Protein AF-A0A7T6VQU7-F1 (afdb_monomer_lite)

Sequence (154 aa):
MYIENPVWDGEIFWILRVDFSNRLIEIWKYFPKENKLEKETVLFLSEIRDCYNLKIQLSPITLYRQDGGILDIIWPEKKIIEIEDSESFYYRANEDLYFTKWIEEPYFYNSSEEVILKYHYYEEVVIRELKTGNIKEKFKGTIERMPNGTFWLV

Secondary structure (DSSP, 8-state):
-EEPPPEE-SS-EEEEEEETTTTEEEEEEEETTTTEEEEEEEEEGGGSS--TTEEEETTTTEEEEEETTEEEEEESS-EEEE--TTEEEEEEETTEEEEEEEEEEEEEEE-SS-EEEEEEEEEEEEEEETTT--EEEEEES-EEE-TTS-EEE-

Structure (mmCIF, N/CA/C/O backbone):
data_AF-A0A7T6VQU7-F1
#
_entry.id   AF-A0A7T6VQU7-F1
#
loop_
_atom_site.group_PDB
_atom_site.id
_atom_site.type_symbol
_atom_site.label_atom_id
_atom_site.label_alt_id
_atom_site.label_comp_id
_atom_site.label_asym_id
_atom_site.label_entity_id
_atom_site.label_seq_id
_atom_site.pdbx_PDB_ins_code
_atom_site.Cartn_x
_atom_site.Cartn_y
_atom_site.Cartn_z
_atom_site.occupancy
_atom_site.B_iso_or_equiv
_atom_site.auth_seq_id
_atom_site.auth_comp_id
_atom_site.auth_asym_id
_atom_site.auth_atom_id
_atom_site.pdbx_PDB_model_num
ATOM 1 N N . MET A 1 1 ? -8.297 -15.813 13.265 1.00 86.19 1 MET A N 1
ATOM 2 C CA . MET A 1 1 ? -7.990 -14.374 13.403 1.00 86.19 1 MET A CA 1
ATOM 3 C C . MET A 1 1 ? -6.606 -14.141 12.832 1.00 86.19 1 MET A C 1
ATOM 5 O O . MET A 1 1 ? -5.723 -14.934 13.129 1.00 86.19 1 MET A O 1
ATOM 9 N N . TYR A 1 2 ? -6.449 -13.114 12.006 1.00 92.44 2 TYR A N 1
ATOM 10 C CA . TYR A 1 2 ? -5.175 -12.680 11.433 1.00 92.44 2 TYR A CA 1
ATOM 11 C C . TYR A 1 2 ? -4.930 -11.220 11.820 1.00 92.44 2 TYR A C 1
ATOM 13 O O . TYR A 1 2 ? -5.883 -10.445 11.909 1.00 92.44 2 TYR A O 1
ATOM 21 N N . ILE A 1 3 ? -3.679 -10.872 12.099 1.00 93.88 3 ILE A N 1
ATOM 22 C CA . ILE A 1 3 ? -3.241 -9.513 12.420 1.00 93.88 3 ILE A CA 1
ATOM 23 C C . ILE A 1 3 ? -1.969 -9.278 11.608 1.00 93.88 3 ILE A C 1
ATOM 25 O O . ILE A 1 3 ? -1.057 -10.104 11.662 1.00 93.88 3 ILE A O 1
ATOM 29 N N . GLU A 1 4 ? -1.943 -8.204 10.828 1.00 93.31 4 GLU A N 1
ATOM 30 C CA . GLU A 1 4 ? -0.761 -7.793 10.059 1.00 93.31 4 GLU A CA 1
ATOM 31 C C . GLU A 1 4 ? 0.209 -7.004 10.961 1.00 93.31 4 GLU A C 1
ATOM 33 O O . GLU A 1 4 ? -0.164 -6.589 12.063 1.00 93.31 4 GLU A O 1
ATOM 38 N N . ASN A 1 5 ? 1.459 -6.816 10.533 1.00 93.50 5 ASN A N 1
ATOM 39 C CA . ASN A 1 5 ? 2.415 -5.992 11.262 1.00 93.50 5 ASN A CA 1
ATOM 40 C C . ASN A 1 5 ? 1.858 -4.572 11.476 1.00 93.50 5 ASN A C 1
ATOM 42 O O . ASN A 1 5 ? 1.520 -3.881 10.520 1.00 93.50 5 ASN A O 1
ATOM 46 N N . PRO A 1 6 ? 1.780 -4.086 12.724 1.00 94.81 6 PRO A N 1
ATOM 47 C CA . PRO A 1 6 ? 1.312 -2.732 12.971 1.00 94.81 6 PRO A CA 1
ATOM 48 C C . PRO A 1 6 ? 2.202 -1.692 12.292 1.00 94.81 6 PRO A C 1
ATOM 50 O O . PRO A 1 6 ? 3.429 -1.816 12.296 1.00 94.81 6 PRO A O 1
ATOM 53 N N . VAL A 1 7 ? 1.590 -0.623 11.791 1.00 94.25 7 VAL A N 1
ATOM 54 C CA . VAL A 1 7 ? 2.316 0.473 11.146 1.00 94.25 7 VAL A CA 1
ATOM 55 C C . VAL A 1 7 ? 2.313 1.701 12.053 1.00 94.25 7 VAL A C 1
ATOM 57 O O . VAL A 1 7 ? 1.268 2.120 12.545 1.00 94.25 7 VAL A O 1
ATOM 60 N N . TRP A 1 8 ? 3.495 2.263 12.301 1.00 93.38 8 TRP A N 1
ATOM 61 C CA . TRP A 1 8 ? 3.700 3.420 13.176 1.00 93.38 8 TRP A CA 1
ATOM 62 C C . TRP A 1 8 ? 3.780 4.716 12.371 1.00 93.38 8 TRP A C 1
ATOM 64 O O . TRP A 1 8 ? 4.648 4.843 11.503 1.00 93.38 8 TRP A O 1
ATOM 74 N N . ASP A 1 9 ? 2.915 5.684 12.673 1.00 90.56 9 ASP A N 1
ATOM 75 C CA . ASP A 1 9 ? 2.884 6.976 11.970 1.00 90.56 9 ASP A CA 1
ATOM 76 C C . ASP A 1 9 ? 3.699 8.093 12.641 1.00 90.56 9 ASP A C 1
ATOM 78 O O . ASP A 1 9 ? 3.846 9.170 12.069 1.00 90.56 9 ASP A O 1
ATOM 82 N N . GLY A 1 10 ? 4.281 7.826 13.813 1.00 91.19 10 GLY A N 1
ATOM 83 C CA . GLY A 1 10 ? 4.967 8.829 14.632 1.00 91.19 10 GLY A CA 1
ATOM 84 C C . GLY A 1 10 ? 4.260 9.120 15.954 1.00 91.19 10 GLY A C 1
ATOM 85 O O . GLY A 1 10 ? 4.909 9.585 16.893 1.00 91.19 10 GLY A O 1
ATOM 86 N N . GLU A 1 11 ? 2.969 8.799 16.060 1.00 93.19 11 GLU A N 1
ATOM 87 C CA . GLU A 1 11 ? 2.148 9.082 17.241 1.00 93.19 11 GLU A CA 1
ATOM 88 C C . GLU A 1 11 ? 1.306 7.887 17.697 1.00 93.19 11 GLU A C 1
ATOM 90 O O . GLU A 1 11 ? 1.185 7.650 18.907 1.00 93.19 11 GLU A O 1
ATOM 95 N N . ILE A 1 12 ? 0.756 7.125 16.751 1.00 96.12 12 ILE A N 1
ATOM 96 C CA . ILE A 1 12 ? -0.112 5.975 17.001 1.00 96.12 12 ILE A CA 1
ATOM 97 C C . ILE A 1 12 ? 0.280 4.766 16.146 1.00 96.12 12 ILE A C 1
ATOM 99 O O . ILE A 1 12 ? 0.921 4.873 15.097 1.00 96.12 12 ILE A O 1
ATOM 103 N N . PHE A 1 13 ? -0.117 3.581 16.609 1.00 97.12 13 PHE A N 1
ATOM 104 C CA . PHE A 1 13 ? -0.028 2.358 15.817 1.00 97.12 13 PHE A CA 1
ATOM 105 C C . PHE A 1 13 ? -1.348 2.097 15.106 1.00 97.12 13 PHE A C 1
ATOM 107 O O . PHE A 1 13 ? -2.402 2.019 15.741 1.00 97.12 13 PHE A O 1
ATOM 114 N N . TRP A 1 14 ? -1.263 1.881 13.802 1.00 97.69 14 TRP A N 1
ATOM 115 C CA . TRP A 1 14 ? -2.346 1.385 12.972 1.00 97.69 14 TRP A CA 1
ATOM 116 C C . TRP A 1 14 ? -2.262 -0.133 12.901 1.00 97.69 14 TRP A C 1
ATOM 118 O O . TRP A 1 14 ? -1.200 -0.689 12.628 1.00 97.69 14 TRP A O 1
ATOM 128 N N . ILE A 1 15 ? -3.373 -0.810 13.172 1.00 97.81 15 ILE A N 1
ATOM 129 C CA . ILE A 1 15 ? -3.427 -2.269 13.265 1.00 97.81 15 ILE A CA 1
ATOM 130 C C . ILE A 1 15 ? -4.512 -2.778 12.326 1.00 97.81 15 ILE A C 1
ATOM 132 O O . ILE A 1 15 ? -5.692 -2.472 12.507 1.00 97.81 15 ILE A O 1
ATOM 136 N N . LEU A 1 16 ? -4.110 -3.597 11.357 1.00 98.00 16 LEU A N 1
ATOM 137 C CA . LEU A 1 16 ? -5.020 -4.351 10.506 1.00 98.00 16 LEU A CA 1
ATOM 138 C C . LEU A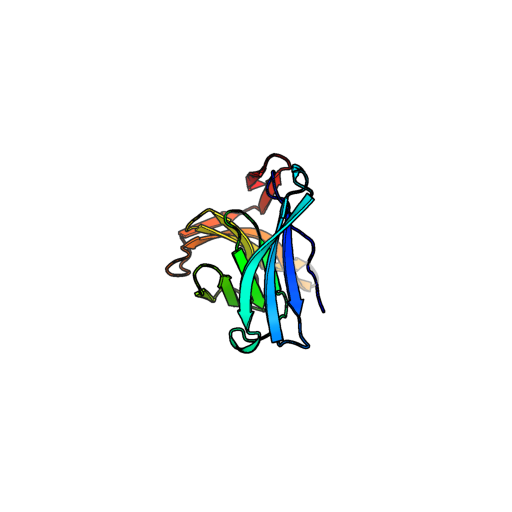 1 16 ? -5.333 -5.700 11.154 1.00 98.00 16 LEU A C 1
ATOM 140 O O . LEU A 1 16 ? -4.438 -6.516 11.384 1.00 98.00 16 LEU A O 1
ATOM 144 N N . ARG A 1 17 ? -6.616 -5.951 11.414 1.00 97.44 17 ARG A N 1
ATOM 145 C CA . ARG A 1 17 ? -7.124 -7.206 11.975 1.00 97.44 17 ARG A CA 1
ATOM 146 C C . ARG A 1 17 ? -8.174 -7.807 11.048 1.00 97.44 17 ARG A C 1
ATOM 148 O O . ARG A 1 17 ? -9.107 -7.129 10.640 1.00 97.44 17 ARG A O 1
ATOM 155 N N . VAL A 1 18 ? -8.068 -9.105 10.772 1.00 97.75 18 VAL A N 1
ATOM 156 C CA . VAL A 1 18 ? -9.077 -9.875 10.033 1.00 97.75 18 VAL A CA 1
ATOM 157 C C . VAL A 1 18 ? -9.665 -10.959 10.934 1.00 97.75 18 VAL A C 1
ATOM 159 O O . VAL A 1 18 ? -8.978 -11.875 11.409 1.00 97.75 18 VAL A O 1
ATOM 162 N N . ASP A 1 19 ? -10.967 -10.864 11.170 1.00 96.94 19 ASP A N 1
ATOM 163 C CA . ASP A 1 19 ? -11.759 -11.839 11.906 1.00 96.94 19 ASP A CA 1
ATOM 164 C C . ASP A 1 19 ? -12.552 -12.710 10.926 1.00 96.94 19 ASP A C 1
ATOM 166 O O . ASP A 1 19 ? -13.661 -12.377 10.517 1.00 96.94 19 ASP A O 1
ATOM 170 N N . PHE A 1 20 ? -11.977 -13.852 10.546 1.00 95.75 20 PHE A N 1
ATOM 171 C CA . PHE A 1 20 ? -12.624 -14.798 9.632 1.00 95.75 20 PHE A CA 1
ATOM 172 C C . PHE A 1 20 ? -13.899 -15.431 10.200 1.00 95.75 20 PHE A C 1
ATOM 174 O O . PHE A 1 20 ? -14.799 -15.747 9.426 1.00 95.75 20 PHE A O 1
ATOM 181 N N . SER A 1 21 ? -14.000 -15.592 11.524 1.00 96.31 21 SER A N 1
ATOM 182 C CA . SER A 1 21 ? -15.178 -16.191 12.160 1.00 96.31 21 SER A CA 1
ATOM 183 C C . SER A 1 21 ? -16.383 -15.265 12.043 1.00 96.31 21 SER A C 1
ATOM 185 O O . SER A 1 21 ? -17.472 -15.707 11.688 1.00 96.31 21 SER A O 1
ATOM 187 N N . ASN A 1 22 ? -16.167 -13.969 12.283 1.00 96.94 22 ASN A N 1
ATOM 188 C CA . ASN A 1 22 ? -17.201 -12.940 12.150 1.00 96.94 22 ASN A CA 1
ATOM 189 C C . ASN A 1 22 ? -17.271 -12.323 10.744 1.00 96.94 22 ASN A C 1
ATOM 191 O O . ASN A 1 22 ? -18.155 -11.518 10.466 1.00 96.94 22 ASN A O 1
ATOM 195 N N . ARG A 1 23 ? -16.363 -12.721 9.847 1.00 97.06 23 ARG A N 1
ATOM 196 C CA . ARG A 1 23 ? -16.218 -12.223 8.472 1.00 97.06 23 ARG A CA 1
ATOM 197 C C . ARG A 1 23 ? -15.981 -10.713 8.379 1.00 97.06 23 ARG A C 1
ATOM 199 O O . ARG A 1 23 ? -16.527 -10.060 7.489 1.00 97.06 23 ARG A O 1
ATOM 206 N N . LEU A 1 24 ? -15.140 -10.181 9.264 1.00 97.94 24 LEU A N 1
ATOM 207 C CA . LEU A 1 24 ? -14.832 -8.753 9.362 1.00 97.94 24 LEU A CA 1
ATOM 208 C C . LEU A 1 24 ? -13.358 -8.459 9.080 1.00 97.94 24 LEU A C 1
ATOM 210 O O . LEU A 1 24 ? -12.472 -9.228 9.453 1.00 97.94 24 LEU A O 1
ATOM 214 N N . ILE A 1 25 ? -13.111 -7.301 8.481 1.00 98.25 25 ILE A N 1
ATOM 215 C CA . ILE A 1 25 ? -11.814 -6.631 8.411 1.00 98.25 25 ILE A CA 1
ATOM 216 C C . ILE A 1 25 ? -11.940 -5.381 9.267 1.00 98.25 25 ILE A C 1
ATOM 218 O O . ILE A 1 25 ? -12.906 -4.634 9.140 1.00 98.25 25 ILE A O 1
ATOM 222 N N . GLU A 1 26 ? -10.985 -5.151 10.149 1.00 98.00 26 GLU A N 1
ATOM 223 C CA . GLU A 1 26 ? -11.005 -4.038 11.082 1.00 98.00 26 GLU A CA 1
ATOM 224 C C . GLU A 1 26 ? -9.672 -3.300 11.034 1.00 98.00 26 GLU A C 1
ATOM 226 O O . GLU A 1 26 ? -8.606 -3.921 11.036 1.00 98.00 26 GLU A O 1
ATOM 231 N N . ILE A 1 27 ? -9.743 -1.974 11.053 1.00 98.12 27 ILE A N 1
ATOM 232 C CA . ILE A 1 27 ? -8.579 -1.118 11.275 1.00 98.12 27 ILE A CA 1
ATOM 233 C C . ILE A 1 27 ? -8.727 -0.514 12.663 1.00 98.12 27 ILE A C 1
ATOM 235 O O . ILE A 1 27 ? -9.774 0.042 13.004 1.00 98.12 27 ILE A O 1
ATOM 239 N N . TRP A 1 28 ? -7.681 -0.638 13.468 1.00 98.06 28 TRP A N 1
ATOM 240 C CA . TRP A 1 28 ? -7.625 -0.117 14.825 1.00 98.06 28 TRP A CA 1
ATOM 241 C C . TRP A 1 28 ? -6.485 0.886 14.974 1.00 98.06 28 TRP A C 1
ATOM 243 O O . TRP A 1 28 ? -5.451 0.765 14.320 1.00 98.06 28 TRP A O 1
ATOM 253 N N . LYS A 1 29 ? -6.676 1.842 15.879 1.00 98.12 29 LYS A N 1
ATOM 254 C CA . LYS A 1 29 ? -5.683 2.812 16.331 1.00 98.12 29 LYS A CA 1
ATOM 255 C C . LYS A 1 29 ? -5.324 2.496 17.772 1.00 98.12 29 LYS A C 1
ATOM 257 O O . LYS A 1 29 ? -6.198 2.473 18.638 1.00 98.12 29 LYS A O 1
ATOM 262 N N . TYR A 1 30 ? -4.049 2.262 18.042 1.00 98.12 30 TYR A N 1
ATOM 263 C CA . TYR A 1 30 ? -3.531 2.165 19.399 1.00 98.12 30 TYR A CA 1
ATOM 264 C C . TYR A 1 30 ? -2.713 3.413 19.724 1.00 98.12 30 TYR A C 1
ATOM 266 O O . TYR A 1 30 ? -1.738 3.709 19.037 1.00 98.12 30 TYR A O 1
ATOM 274 N N . PHE A 1 31 ? -3.117 4.120 20.779 1.00 98.06 31 PHE A N 1
ATOM 275 C CA . PHE A 1 31 ? -2.503 5.340 21.296 1.00 98.06 31 PHE A CA 1
ATOM 276 C C . PHE A 1 31 ? -1.609 4.976 22.492 1.00 98.06 31 PHE A C 1
ATOM 278 O O . PHE A 1 31 ? -2.122 4.815 23.605 1.00 98.06 31 PHE A O 1
ATOM 285 N N . PRO A 1 32 ? -0.276 4.854 22.323 1.00 97.25 32 PRO A N 1
ATOM 286 C CA . PRO A 1 32 ? 0.591 4.332 23.381 1.00 97.25 32 PRO A CA 1
ATOM 287 C C . PRO A 1 32 ? 0.643 5.229 24.617 1.00 97.25 32 PRO A C 1
ATOM 289 O O . PRO A 1 32 ? 0.728 4.731 25.735 1.00 97.25 32 PRO A O 1
ATOM 292 N N . LYS A 1 33 ? 0.562 6.553 24.425 1.00 96.69 33 LYS A N 1
ATOM 293 C CA . LYS A 1 33 ? 0.593 7.542 25.517 1.00 96.69 33 LYS A CA 1
ATOM 294 C C . LYS A 1 33 ? -0.626 7.442 26.435 1.00 96.69 33 LYS A C 1
ATOM 296 O O . LYS A 1 33 ? -0.508 7.667 27.633 1.00 96.69 33 LYS A O 1
ATOM 301 N N . GLU A 1 34 ? -1.781 7.107 25.867 1.00 97.06 34 GLU A N 1
ATOM 302 C CA . GLU A 1 34 ? -3.055 6.991 26.585 1.00 97.06 34 GLU A CA 1
ATOM 303 C C . GLU A 1 34 ? -3.367 5.544 26.988 1.00 97.06 34 GLU A C 1
ATOM 305 O O . GLU A 1 34 ? -4.348 5.304 27.687 1.00 97.06 34 GLU A O 1
ATOM 310 N N . ASN A 1 35 ? -2.554 4.579 26.536 1.00 96.12 35 ASN A N 1
ATOM 311 C CA . ASN A 1 35 ? -2.844 3.147 26.604 1.00 96.12 35 ASN A CA 1
ATOM 312 C C . ASN A 1 35 ? -4.274 2.829 26.127 1.00 96.12 35 ASN A C 1
ATOM 314 O O . ASN A 1 35 ? -5.044 2.122 26.781 1.00 96.12 35 ASN A O 1
ATOM 318 N N . LYS A 1 36 ? -4.649 3.420 24.991 1.00 97.94 36 LYS A N 1
ATOM 319 C CA . LYS A 1 36 ? -6.017 3.404 24.474 1.00 97.94 36 LYS A CA 1
ATOM 320 C C . LYS A 1 36 ? -6.056 2.716 23.122 1.00 97.94 36 LYS A C 1
ATOM 322 O O . LYS A 1 36 ? -5.230 2.995 22.258 1.00 97.94 36 LYS A O 1
ATOM 327 N N . LEU A 1 37 ? -7.033 1.837 22.939 1.00 97.88 37 LEU A N 1
ATOM 328 C CA . LEU A 1 37 ? -7.306 1.172 21.672 1.00 97.88 37 LEU A CA 1
ATOM 329 C C . LEU A 1 37 ? -8.667 1.640 21.152 1.00 97.88 37 LEU A C 1
ATOM 331 O O . LEU A 1 37 ? -9.675 1.509 21.846 1.00 97.88 37 LEU A O 1
ATOM 335 N N . GLU A 1 38 ? -8.698 2.164 19.934 1.00 98.12 38 GLU A N 1
ATOM 336 C CA . GLU A 1 38 ? -9.910 2.628 19.265 1.00 98.12 38 GLU A CA 1
ATOM 337 C C . GLU A 1 38 ? -10.080 1.938 17.920 1.00 98.12 38 GLU A C 1
ATOM 339 O O . GLU A 1 38 ? -9.111 1.690 17.204 1.00 98.12 38 GLU A O 1
ATOM 344 N N . LYS A 1 39 ? -11.324 1.640 17.557 1.00 97.50 39 LYS A N 1
ATOM 345 C CA . LYS A 1 39 ? -11.635 1.099 16.238 1.00 97.50 39 LYS A CA 1
ATOM 346 C C . LYS A 1 39 ? -11.835 2.251 15.260 1.00 97.50 39 LYS A C 1
ATOM 348 O O . LYS A 1 39 ? -12.664 3.115 15.524 1.00 97.50 39 LYS A O 1
ATOM 353 N N . GLU A 1 40 ? -11.100 2.245 14.153 1.00 97.62 40 GLU A N 1
ATOM 354 C CA . GLU A 1 40 ? -11.247 3.240 13.086 1.00 97.62 40 GLU A CA 1
ATOM 355 C C . GLU A 1 40 ? -12.357 2.843 12.112 1.00 97.62 40 GLU A C 1
ATOM 357 O O . GLU A 1 40 ? -13.269 3.619 11.851 1.00 97.62 40 GLU A O 1
ATOM 362 N N . THR A 1 41 ? -12.293 1.625 11.570 1.00 97.25 41 THR A N 1
ATOM 363 C CA . THR A 1 41 ? -13.262 1.166 10.568 1.00 97.25 41 THR A CA 1
ATOM 364 C C . THR A 1 41 ? -13.481 -0.342 10.625 1.00 97.25 41 THR A C 1
ATOM 366 O O . THR A 1 41 ? -12.654 -1.091 11.158 1.00 97.25 41 THR A O 1
ATOM 369 N N . VAL A 1 42 ? -14.625 -0.772 10.089 1.00 97.75 42 VAL A N 1
ATOM 370 C CA . VAL A 1 42 ? -15.034 -2.170 9.923 1.00 97.75 42 VAL A CA 1
ATOM 371 C C . VAL A 1 42 ? -15.571 -2.354 8.513 1.00 97.75 42 VAL A C 1
ATOM 373 O O . VAL A 1 42 ? -16.450 -1.609 8.087 1.00 97.75 42 VAL A O 1
ATOM 376 N N . LEU A 1 43 ? -15.079 -3.380 7.830 1.00 97.62 43 LEU A N 1
ATOM 377 C CA . LEU A 1 43 ? -15.529 -3.816 6.513 1.00 97.62 43 LEU A CA 1
ATOM 378 C C . LEU A 1 43 ? -15.894 -5.299 6.573 1.00 97.62 43 LEU A C 1
ATOM 380 O O . LEU A 1 43 ? -15.381 -6.044 7.413 1.00 97.62 43 LEU A O 1
ATOM 384 N N . PHE A 1 44 ? -16.750 -5.759 5.669 1.00 97.56 44 PHE A N 1
ATOM 385 C CA . PHE A 1 44 ? -17.066 -7.178 5.544 1.00 97.56 44 PHE A CA 1
ATOM 386 C C . PHE A 1 44 ? -16.101 -7.867 4.581 1.00 97.56 44 PHE A C 1
ATOM 388 O O . PHE A 1 44 ? -15.783 -7.346 3.515 1.00 97.56 44 PHE A O 1
ATOM 395 N N . LEU A 1 45 ? -15.716 -9.110 4.885 1.00 96.88 45 LEU A N 1
ATOM 396 C CA . LEU A 1 45 ? -14.918 -9.933 3.963 1.00 96.88 45 LEU A CA 1
ATOM 397 C C . LEU A 1 45 ? -15.588 -10.125 2.596 1.00 96.88 45 LEU A C 1
ATOM 399 O O . LEU A 1 45 ? -14.904 -10.393 1.621 1.00 96.88 45 LEU A O 1
ATOM 403 N N . SER A 1 46 ? -16.917 -10.006 2.515 1.00 96.25 46 SER A N 1
ATOM 404 C CA . SER A 1 46 ? -17.658 -10.076 1.251 1.00 96.25 46 SER A CA 1
ATOM 405 C C . SER A 1 46 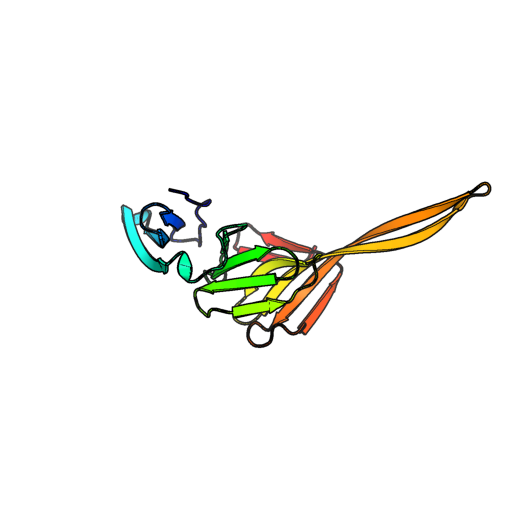? -17.478 -8.851 0.350 1.00 96.25 46 SER A C 1
ATOM 407 O O . SER A 1 46 ? -17.925 -8.886 -0.791 1.00 96.25 46 SER A O 1
ATOM 409 N N . GLU A 1 47 ? -16.891 -7.760 0.847 1.00 94.38 47 GLU A N 1
ATOM 410 C CA . GLU A 1 47 ? -16.682 -6.532 0.070 1.00 94.38 47 GLU A CA 1
ATOM 411 C C . GLU A 1 47 ? -15.409 -6.547 -0.772 1.00 94.38 47 GLU A C 1
ATOM 413 O O . GLU A 1 47 ? -15.252 -5.665 -1.624 1.00 94.38 47 GLU A O 1
ATOM 418 N N . ILE A 1 48 ? -14.532 -7.522 -0.524 1.00 94.38 48 ILE A N 1
ATOM 419 C CA . ILE A 1 48 ? -13.261 -7.724 -1.215 1.00 94.38 48 ILE A CA 1
ATOM 420 C C . ILE A 1 48 ? -13.210 -9.138 -1.791 1.00 94.38 48 ILE A C 1
ATOM 422 O O . ILE A 1 48 ? -13.938 -10.030 -1.354 1.00 94.38 48 ILE A O 1
ATOM 426 N N . ARG A 1 49 ? -12.343 -9.355 -2.780 1.00 91.94 49 ARG A N 1
ATOM 427 C CA . ARG A 1 49 ? -12.209 -10.660 -3.441 1.00 91.94 49 ARG A CA 1
ATOM 428 C C . ARG A 1 49 ? -11.689 -11.742 -2.490 1.00 91.94 49 ARG A C 1
ATOM 430 O O . ARG A 1 49 ? -12.267 -12.821 -2.398 1.00 91.94 49 ARG A O 1
ATOM 437 N N . ASP A 1 50 ? -10.590 -11.440 -1.810 1.00 93.81 50 ASP A N 1
ATOM 438 C CA . ASP A 1 50 ? -9.901 -12.299 -0.850 1.00 93.81 50 ASP A CA 1
ATOM 439 C C . ASP A 1 50 ? -8.916 -11.458 -0.018 1.00 93.81 50 ASP A C 1
ATOM 441 O O . ASP A 1 50 ? -8.719 -10.273 -0.280 1.00 93.81 50 ASP A O 1
ATOM 445 N N . CYS A 1 51 ? -8.287 -12.069 0.988 1.00 94.81 51 CYS A N 1
ATOM 446 C CA . CYS A 1 51 ? -7.288 -11.410 1.834 1.00 94.81 51 CYS A CA 1
ATOM 447 C C . CYS A 1 51 ? -5.838 -11.618 1.359 1.00 94.81 51 CYS A C 1
ATOM 449 O O . CYS A 1 51 ? -4.915 -11.373 2.139 1.00 94.81 51 CYS A O 1
ATOM 451 N N . TYR A 1 52 ? -5.607 -12.119 0.142 1.00 93.75 52 TYR A N 1
ATOM 452 C CA . TYR A 1 52 ? -4.248 -12.347 -0.346 1.00 93.75 52 TYR A CA 1
ATOM 453 C C . TYR A 1 52 ? -3.528 -11.005 -0.521 1.00 93.75 52 TYR A C 1
ATOM 455 O O . TYR A 1 52 ? -4.083 -10.081 -1.111 1.00 93.75 52 TYR A O 1
ATOM 463 N N . ASN A 1 53 ? -2.322 -10.884 0.045 1.00 94.62 53 ASN A N 1
ATOM 464 C CA . ASN A 1 53 ? -1.533 -9.644 0.086 1.00 94.62 53 ASN A CA 1
ATOM 465 C C . ASN A 1 53 ? -2.282 -8.411 0.633 1.00 94.62 53 ASN A C 1
ATOM 467 O O . ASN A 1 53 ? -1.964 -7.283 0.258 1.00 94.62 53 ASN A O 1
ATOM 471 N N . LEU A 1 54 ? -3.254 -8.610 1.530 1.00 96.44 54 LEU A N 1
ATOM 472 C CA . LEU A 1 54 ? -3.960 -7.523 2.208 1.00 96.44 54 LEU A CA 1
ATOM 473 C C . LEU A 1 54 ? -3.036 -6.826 3.218 1.00 96.44 54 LEU A C 1
ATOM 475 O O . LEU A 1 54 ? -2.510 -7.474 4.122 1.00 96.44 54 LEU A O 1
ATOM 479 N N . LYS A 1 55 ? -2.855 -5.511 3.078 1.00 95.62 55 LYS A N 1
ATOM 480 C CA . LYS A 1 55 ? -1.925 -4.705 3.879 1.00 95.62 55 LYS A CA 1
ATOM 481 C C . LYS A 1 55 ? -2.499 -3.328 4.190 1.00 95.62 55 LYS A C 1
ATOM 483 O O . LYS A 1 55 ? -3.358 -2.820 3.469 1.00 95.62 55 LYS A O 1
ATOM 488 N N . ILE A 1 56 ? -1.974 -2.704 5.240 1.00 95.81 56 ILE A N 1
ATOM 489 C CA . ILE A 1 56 ? -2.114 -1.265 5.476 1.00 95.81 56 ILE A CA 1
ATOM 490 C C . ILE A 1 56 ? -0.785 -0.565 5.194 1.00 95.81 56 ILE A C 1
ATOM 492 O O . ILE A 1 56 ? 0.279 -1.114 5.458 1.00 95.81 56 ILE A O 1
ATOM 496 N N . GLN A 1 57 ? -0.841 0.646 4.648 1.00 93.06 57 GLN A N 1
ATOM 497 C CA . GLN A 1 57 ? 0.337 1.479 4.394 1.00 93.06 57 GLN A CA 1
ATOM 498 C C . GLN A 1 57 ? 0.042 2.939 4.737 1.00 93.06 57 GLN A C 1
ATOM 500 O O . GLN A 1 57 ? -1.109 3.363 4.678 1.00 93.06 57 GLN A O 1
ATOM 505 N N . LEU A 1 58 ? 1.071 3.698 5.122 1.00 91.44 58 LEU A N 1
ATOM 506 C CA . LEU A 1 58 ? 0.951 5.121 5.469 1.00 91.44 58 LEU A CA 1
ATOM 507 C C . LEU A 1 58 ? 0.951 6.057 4.244 1.00 91.44 58 LEU A C 1
ATOM 509 O O . LEU A 1 58 ? 1.323 5.660 3.140 1.00 91.44 58 LEU A O 1
ATOM 513 N N . SER A 1 59 ? 0.635 7.331 4.522 1.00 84.12 59 SER A N 1
ATOM 514 C CA . SER A 1 59 ? 0.771 8.518 3.654 1.00 84.12 59 SER A CA 1
ATOM 515 C C . SER A 1 59 ? -0.311 8.804 2.576 1.00 84.12 59 SER A C 1
ATOM 517 O O . SER A 1 59 ? 0.029 9.309 1.513 1.00 84.12 59 SER A O 1
ATOM 519 N N . PRO A 1 60 ? -1.634 8.664 2.794 1.00 91.81 60 PRO A N 1
ATOM 520 C CA . PRO A 1 60 ? -2.352 8.471 4.051 1.00 91.81 60 PRO A CA 1
ATOM 521 C C . PRO A 1 60 ? -2.542 6.990 4.377 1.00 91.81 60 PRO A C 1
ATOM 523 O O . PRO A 1 60 ? -2.183 6.119 3.585 1.00 91.81 60 PRO A O 1
ATOM 526 N N . ILE A 1 61 ? -3.125 6.705 5.545 1.00 94.38 61 ILE A N 1
ATOM 527 C CA . ILE A 1 61 ? -3.482 5.335 5.904 1.00 94.38 61 ILE A CA 1
ATOM 528 C C . ILE A 1 61 ? -4.386 4.730 4.819 1.00 94.38 61 ILE A C 1
ATOM 530 O O . ILE A 1 61 ? -5.463 5.238 4.520 1.00 94.38 61 ILE A O 1
ATOM 534 N N . THR A 1 62 ? -3.906 3.663 4.192 1.00 96.06 62 THR A N 1
ATOM 535 C CA . THR A 1 62 ? -4.548 3.040 3.036 1.00 96.06 62 THR A CA 1
ATOM 536 C C . THR A 1 62 ? -4.580 1.537 3.250 1.00 96.06 62 THR A C 1
ATOM 538 O O . THR A 1 62 ? -3.531 0.920 3.434 1.00 96.06 62 THR A O 1
ATOM 541 N N . LEU A 1 63 ? -5.775 0.947 3.220 1.00 97.31 63 LEU A N 1
ATOM 542 C CA . LEU A 1 63 ? -5.959 -0.502 3.173 1.00 97.31 63 LEU A CA 1
ATOM 543 C C . LEU A 1 63 ? -6.026 -0.926 1.712 1.00 97.31 63 LEU A C 1
ATOM 545 O O . LEU A 1 63 ? -6.884 -0.442 0.972 1.00 97.31 63 LEU A O 1
ATOM 549 N N . TYR A 1 64 ? -5.161 -1.846 1.309 1.00 97.00 64 TYR A N 1
ATOM 550 C CA . TYR A 1 64 ? -5.119 -2.339 -0.061 1.00 97.00 64 TYR A CA 1
ATOM 551 C C . TYR A 1 64 ? -4.760 -3.822 -0.111 1.00 97.00 64 TYR A C 1
ATOM 553 O O . TYR A 1 64 ? -4.206 -4.380 0.837 1.00 97.00 64 TYR A O 1
ATOM 561 N N . ARG A 1 65 ? -5.054 -4.454 -1.243 1.00 96.12 65 ARG A N 1
ATOM 562 C CA . ARG A 1 65 ? -4.436 -5.715 -1.662 1.00 96.12 65 ARG A CA 1
ATOM 563 C C . ARG A 1 65 ? -3.833 -5.536 -3.047 1.00 96.12 65 ARG A C 1
ATOM 565 O O . ARG A 1 65 ? -4.353 -4.764 -3.852 1.00 96.12 65 ARG A O 1
ATOM 572 N N . GLN A 1 66 ? -2.761 -6.262 -3.327 1.00 96.12 66 GLN A N 1
ATOM 573 C CA . GLN A 1 66 ? -2.195 -6.330 -4.669 1.00 96.12 66 GLN A CA 1
ATOM 574 C C . GLN A 1 66 ? -1.960 -7.782 -5.066 1.00 96.12 66 GLN A C 1
ATOM 576 O O . GLN A 1 66 ? -1.364 -8.555 -4.314 1.00 96.12 66 GLN A O 1
ATOM 581 N N . ASP A 1 67 ? -2.424 -8.142 -6.255 1.00 94.69 67 ASP A N 1
ATOM 582 C CA . ASP A 1 67 ? -2.312 -9.492 -6.788 1.00 94.69 67 ASP A CA 1
ATOM 583 C C . ASP A 1 67 ? -2.211 -9.439 -8.315 1.00 94.69 67 ASP A C 1
ATOM 585 O O . ASP A 1 67 ? -3.140 -8.975 -8.982 1.00 94.69 67 ASP A O 1
ATOM 589 N N . GLY A 1 68 ? -1.060 -9.863 -8.846 1.00 91.81 68 GLY A N 1
ATOM 590 C CA . GLY A 1 68 ? -0.684 -9.651 -10.248 1.00 91.81 68 GLY A CA 1
ATOM 591 C C . GLY A 1 68 ? -0.788 -8.177 -10.653 1.00 91.81 68 GLY A C 1
ATOM 592 O O . GLY A 1 68 ? -0.534 -7.279 -9.846 1.00 91.81 68 GLY A O 1
ATOM 593 N N . GLY A 1 69 ? -1.234 -7.936 -11.882 1.00 95.69 69 GLY A N 1
ATOM 594 C CA . GLY A 1 69 ? -1.499 -6.615 -12.451 1.00 95.69 69 GLY A CA 1
ATOM 595 C C . GLY A 1 69 ? -2.697 -5.850 -11.871 1.00 95.69 69 GLY A C 1
ATOM 596 O O . GLY A 1 69 ? -3.307 -5.047 -12.576 1.00 95.69 69 GLY A O 1
ATOM 597 N N . ILE A 1 70 ? -3.096 -6.096 -10.618 1.00 96.94 70 ILE A N 1
ATOM 598 C CA . ILE A 1 70 ? -4.220 -5.399 -9.977 1.00 96.94 70 ILE A CA 1
ATOM 599 C C . ILE A 1 70 ? -3.821 -4.881 -8.596 1.00 96.94 70 ILE A C 1
ATOM 601 O O . ILE A 1 70 ? -3.507 -5.659 -7.692 1.00 96.94 70 ILE A O 1
ATOM 605 N N . LEU A 1 71 ? -3.957 -3.567 -8.410 1.00 97.56 71 LEU A N 1
ATOM 606 C CA . LEU A 1 71 ? -4.023 -2.916 -7.103 1.00 97.56 71 LEU A CA 1
ATOM 607 C C . LEU A 1 71 ? -5.488 -2.638 -6.745 1.00 97.56 71 LEU A C 1
ATOM 609 O O . LEU A 1 71 ? -6.187 -1.922 -7.459 1.00 97.56 71 LEU A O 1
ATOM 613 N N . ASP A 1 72 ? -5.944 -3.161 -5.613 1.00 97.12 72 ASP A N 1
ATOM 614 C CA . ASP A 1 72 ? -7.280 -2.924 -5.065 1.00 97.12 72 ASP A CA 1
ATOM 615 C C . ASP A 1 72 ? -7.145 -2.147 -3.751 1.00 97.12 72 ASP A C 1
ATOM 617 O O . ASP A 1 72 ? -6.801 -2.703 -2.706 1.00 97.12 72 ASP A O 1
ATOM 621 N N . ILE A 1 73 ? -7.359 -0.834 -3.826 1.00 96.94 73 ILE A N 1
ATOM 622 C CA . ILE A 1 73 ? -7.464 0.067 -2.679 1.00 96.94 73 ILE A CA 1
ATOM 623 C C . ILE A 1 73 ? -8.861 -0.110 -2.103 1.00 96.94 73 ILE A C 1
ATOM 625 O O . ILE A 1 73 ? -9.853 0.279 -2.708 1.00 96.94 73 ILE A O 1
ATOM 629 N N . ILE A 1 74 ? -8.944 -0.662 -0.904 1.00 97.19 74 ILE A N 1
ATOM 630 C CA . ILE A 1 74 ? -10.204 -1.051 -0.274 1.00 97.19 74 ILE A CA 1
ATOM 631 C C . ILE A 1 74 ? -10.760 0.098 0.574 1.00 97.19 74 ILE A C 1
ATOM 633 O O . ILE A 1 74 ? -11.971 0.306 0.623 1.00 97.19 74 ILE A O 1
ATOM 637 N N . TRP A 1 75 ? -9.880 0.859 1.228 1.00 97.06 75 TRP A N 1
ATOM 638 C CA . TRP A 1 75 ? -10.241 2.004 2.063 1.00 97.06 75 TRP A CA 1
ATOM 639 C C . TRP A 1 75 ? -9.093 3.032 2.070 1.00 97.06 75 TRP A C 1
ATOM 641 O O . TRP A 1 75 ? -7.934 2.608 2.139 1.00 97.06 75 TRP A O 1
ATOM 651 N N . PRO A 1 76 ? -9.378 4.352 2.024 1.00 94.50 76 PRO A N 1
ATOM 652 C CA . PRO A 1 76 ? -10.711 4.958 2.158 1.00 94.50 76 PRO A CA 1
ATOM 653 C C . PRO A 1 76 ? -11.566 5.097 0.882 1.00 94.50 76 PRO A C 1
ATOM 655 O O . PRO A 1 76 ? -12.787 5.139 1.002 1.00 94.50 76 PRO A O 1
ATOM 658 N N . GLU A 1 77 ? -10.998 5.136 -0.327 1.00 88.62 77 GLU A N 1
ATOM 659 C CA . GLU A 1 77 ? -11.735 5.567 -1.537 1.00 88.62 77 GLU A CA 1
ATOM 660 C C . GLU A 1 77 ? -12.280 4.446 -2.442 1.00 88.62 77 GLU A C 1
ATOM 662 O O . GLU A 1 77 ? -12.824 4.752 -3.500 1.00 88.62 77 GLU A O 1
ATOM 667 N N . LYS A 1 78 ? -12.154 3.171 -2.045 1.00 93.56 78 LYS A N 1
ATOM 668 C CA . LYS A 1 78 ? -12.551 1.964 -2.803 1.00 93.56 78 LYS A CA 1
ATOM 669 C C . LYS A 1 78 ? -12.281 2.059 -4.318 1.00 93.56 78 LYS A C 1
ATOM 671 O O . LYS A 1 78 ? -13.152 2.424 -5.111 1.00 93.56 78 LYS A O 1
ATOM 676 N N . LYS A 1 79 ? -11.073 1.688 -4.738 1.00 95.44 79 LYS A N 1
ATOM 677 C CA . LYS A 1 79 ? -10.571 1.865 -6.101 1.00 95.44 79 LYS A CA 1
ATOM 678 C C . LYS A 1 79 ? -9.776 0.651 -6.571 1.00 95.44 79 LYS A C 1
ATOM 680 O O . LYS A 1 79 ? -8.848 0.225 -5.900 1.00 95.44 79 LYS A O 1
ATOM 685 N N . ILE A 1 80 ? -10.085 0.169 -7.770 1.00 96.44 80 ILE A N 1
ATOM 686 C CA . ILE A 1 80 ? -9.298 -0.858 -8.459 1.00 96.44 80 ILE A CA 1
ATOM 687 C C . ILE A 1 80 ? -8.506 -0.184 -9.579 1.00 96.44 80 ILE A C 1
ATOM 689 O O . ILE A 1 80 ? -9.063 0.624 -10.328 1.00 96.44 80 ILE A O 1
ATOM 693 N N . ILE A 1 81 ? -7.215 -0.496 -9.666 1.00 97.19 81 ILE A N 1
ATOM 694 C CA . ILE A 1 81 ? -6.275 0.036 -10.652 1.00 97.19 81 ILE A CA 1
ATOM 695 C C . ILE A 1 81 ? -5.545 -1.136 -11.299 1.00 97.19 81 ILE A C 1
ATOM 697 O O . ILE A 1 81 ? -4.951 -1.963 -10.609 1.00 97.19 81 ILE A O 1
ATOM 701 N N . GLU A 1 82 ? -5.588 -1.182 -12.627 1.00 97.38 82 GLU A N 1
ATOM 702 C CA . GLU A 1 82 ? -4.762 -2.091 -13.416 1.00 97.38 82 GLU A CA 1
ATOM 703 C C . GLU A 1 82 ? -3.331 -1.545 -13.486 1.00 97.38 82 GLU A C 1
ATOM 705 O O . GLU A 1 82 ? -3.100 -0.371 -13.799 1.00 97.38 82 GLU A O 1
ATOM 710 N N . ILE A 1 83 ? -2.377 -2.409 -13.172 1.00 97.75 83 ILE A N 1
ATOM 711 C CA . ILE A 1 83 ? -0.938 -2.151 -13.187 1.00 97.75 83 ILE A CA 1
ATOM 712 C C . ILE A 1 83 ? -0.248 -3.271 -13.967 1.00 97.75 83 ILE A C 1
ATOM 714 O O . ILE A 1 83 ? -0.863 -4.285 -14.292 1.00 97.75 83 ILE A O 1
ATOM 718 N N . GLU A 1 84 ? 1.025 -3.104 -14.299 1.00 96.75 84 GLU A N 1
ATOM 719 C CA . GLU A 1 84 ? 1.794 -4.200 -14.882 1.00 96.75 84 GLU A CA 1
ATOM 720 C C . GLU A 1 84 ? 2.152 -5.247 -13.816 1.00 96.75 84 GLU A C 1
ATOM 722 O O . GLU A 1 84 ? 2.343 -4.914 -12.649 1.00 96.75 84 GLU A O 1
ATOM 727 N N . ASP A 1 85 ? 2.300 -6.515 -14.214 1.00 95.69 85 ASP A N 1
ATOM 728 C CA . ASP A 1 85 ? 2.682 -7.600 -13.290 1.00 95.69 85 ASP A CA 1
ATOM 729 C C . ASP A 1 85 ? 4.049 -7.365 -12.625 1.00 95.69 85 ASP A C 1
ATOM 731 O O . ASP A 1 85 ? 4.342 -7.937 -11.576 1.00 95.69 85 ASP A O 1
ATOM 735 N N . SER A 1 86 ? 4.890 -6.528 -13.239 1.00 95.81 86 SER A N 1
ATOM 736 C CA . SER A 1 86 ? 6.193 -6.141 -12.708 1.00 95.81 86 SER A CA 1
ATOM 737 C C . SER A 1 86 ? 6.155 -4.923 -11.783 1.00 95.81 86 SER A C 1
ATOM 739 O O . SER A 1 86 ? 7.200 -4.522 -11.277 1.00 95.81 86 SER A O 1
ATOM 741 N N . GLU A 1 87 ? 4.991 -4.295 -11.593 1.00 97.06 87 GLU A N 1
ATOM 742 C CA . GLU A 1 87 ? 4.810 -3.173 -10.671 1.00 97.06 87 GLU A CA 1
ATOM 743 C C . GLU A 1 87 ? 4.446 -3.673 -9.269 1.00 97.06 87 GLU A C 1
ATOM 745 O O . GLU A 1 87 ? 3.617 -4.559 -9.083 1.00 97.06 87 GLU A O 1
ATOM 750 N N . SER A 1 88 ? 5.031 -3.060 -8.246 1.00 95.75 88 SER A N 1
ATOM 751 C CA . SER A 1 88 ? 4.709 -3.278 -6.838 1.00 95.75 88 SER A CA 1
ATOM 752 C C . SER A 1 88 ? 4.371 -1.950 -6.180 1.00 95.75 88 SER A C 1
ATOM 754 O O . SER A 1 88 ? 5.170 -1.015 -6.193 1.00 95.75 88 SER A O 1
ATOM 756 N N . PHE A 1 89 ? 3.173 -1.852 -5.607 1.00 95.94 89 PHE A N 1
ATOM 757 C CA . PHE A 1 89 ? 2.722 -0.667 -4.896 1.00 95.94 89 PHE A CA 1
ATOM 758 C C . PHE A 1 89 ? 3.599 -0.431 -3.672 1.00 95.94 89 PHE A C 1
ATOM 760 O O . PHE A 1 89 ? 3.777 -1.314 -2.830 1.00 95.94 89 PHE A O 1
ATOM 767 N N . TYR A 1 90 ? 4.143 0.779 -3.584 1.00 93.88 90 TYR A N 1
ATOM 768 C CA . TYR A 1 90 ? 5.112 1.139 -2.564 1.00 93.88 90 TYR A CA 1
ATOM 769 C C . TYR A 1 90 ? 4.488 2.052 -1.506 1.00 93.88 90 TYR A C 1
ATOM 771 O O . TYR A 1 90 ? 4.451 1.714 -0.321 1.00 93.88 90 TYR A O 1
ATOM 779 N N . TYR A 1 91 ? 3.945 3.198 -1.913 1.00 92.38 91 TYR A N 1
ATOM 780 C CA . TYR A 1 91 ? 3.194 4.092 -1.032 1.00 92.38 91 TYR A CA 1
ATOM 781 C C . TYR A 1 91 ? 2.300 5.025 -1.841 1.00 92.38 91 TYR A C 1
ATOM 783 O O . TYR A 1 91 ? 2.434 5.178 -3.054 1.00 92.38 91 TYR A O 1
ATOM 791 N N . ARG A 1 92 ? 1.379 5.671 -1.140 1.00 92.19 92 ARG A N 1
ATOM 792 C CA . ARG A 1 92 ? 0.587 6.777 -1.662 1.00 92.19 92 ARG A CA 1
ATOM 793 C C . ARG A 1 92 ? 1.165 8.078 -1.116 1.00 92.19 92 ARG A C 1
ATOM 795 O O . ARG A 1 92 ? 1.722 8.076 -0.026 1.00 92.19 92 ARG A O 1
ATOM 802 N N . ALA A 1 93 ? 1.038 9.167 -1.859 1.00 92.31 93 ALA A N 1
ATOM 803 C CA . ALA A 1 93 ? 1.222 10.528 -1.379 1.00 92.31 93 ALA A CA 1
ATOM 804 C C . ALA A 1 93 ? 0.034 11.363 -1.862 1.00 92.31 93 ALA A C 1
ATOM 806 O O . ALA A 1 93 ? 0.041 11.911 -2.964 1.00 92.31 93 ALA A O 1
ATOM 807 N N . ASN A 1 94 ? -1.012 11.445 -1.036 1.00 91.50 94 ASN A N 1
ATOM 808 C CA . ASN A 1 94 ? -2.293 12.041 -1.434 1.00 91.50 94 ASN A CA 1
ATOM 809 C C . ASN A 1 94 ? -2.805 11.400 -2.736 1.00 91.50 94 ASN A C 1
ATOM 811 O O . ASN A 1 94 ? -2.951 10.192 -2.788 1.00 91.50 94 ASN A O 1
ATOM 815 N N . GLU A 1 95 ? -3.052 12.147 -3.806 1.00 94.81 95 GLU A N 1
ATOM 816 C CA . GLU A 1 95 ? -3.604 11.590 -5.050 1.00 94.81 95 GLU A CA 1
ATOM 817 C C . GLU A 1 95 ? -2.576 10.875 -5.941 1.00 94.81 95 GLU A C 1
ATOM 819 O O . GLU A 1 95 ? -2.953 10.354 -6.989 1.00 94.81 95 GLU A O 1
ATOM 824 N N . ASP A 1 96 ? -1.308 10.808 -5.532 1.00 96.19 96 ASP A N 1
ATOM 825 C CA . ASP A 1 96 ? -0.254 10.139 -6.293 1.00 96.19 96 ASP A CA 1
ATOM 826 C C . ASP A 1 96 ? 0.086 8.774 -5.682 1.00 96.19 96 ASP A C 1
ATOM 828 O O . ASP A 1 96 ? 0.326 8.639 -4.482 1.00 96.19 96 ASP A O 1
ATOM 832 N N . LEU A 1 97 ? 0.105 7.743 -6.521 1.00 96.62 97 LEU A N 1
ATOM 833 C CA . LEU A 1 97 ? 0.434 6.368 -6.166 1.00 96.62 97 LEU A CA 1
ATOM 834 C C . LEU A 1 97 ? 1.810 6.027 -6.723 1.00 96.62 97 LEU A C 1
ATOM 836 O O . LEU A 1 97 ? 2.024 6.102 -7.932 1.00 96.62 97 LEU A O 1
ATOM 840 N N . TYR A 1 98 ? 2.724 5.641 -5.843 1.00 96.69 98 TYR A N 1
ATOM 841 C CA . TYR A 1 98 ? 4.097 5.304 -6.186 1.00 96.69 98 TYR A CA 1
ATOM 842 C C . TYR A 1 98 ? 4.275 3.793 -6.211 1.00 96.69 98 TYR A C 1
ATOM 844 O O . TYR A 1 98 ? 3.902 3.092 -5.265 1.00 96.69 98 TYR A O 1
ATOM 852 N N . PHE A 1 99 ? 4.900 3.312 -7.278 1.00 96.88 99 PHE A N 1
ATOM 853 C CA . PHE A 1 99 ? 5.218 1.910 -7.498 1.00 96.88 99 PHE A CA 1
ATOM 854 C C . PHE A 1 99 ? 6.708 1.760 -7.784 1.00 96.88 99 PHE A C 1
ATOM 856 O O . PHE A 1 99 ? 7.307 2.619 -8.438 1.00 96.88 99 PHE A O 1
ATOM 863 N N . THR A 1 100 ? 7.286 0.654 -7.330 1.00 96.50 100 THR A N 1
ATOM 864 C CA . THR A 1 100 ? 8.542 0.138 -7.879 1.00 96.50 100 THR A CA 1
ATOM 865 C C . THR A 1 100 ? 8.215 -0.789 -9.037 1.00 96.50 100 THR A C 1
ATOM 867 O O . THR A 1 100 ? 7.200 -1.488 -9.002 1.00 96.50 100 THR A O 1
ATOM 870 N N . LYS A 1 101 ? 9.050 -0.804 -10.067 1.00 96.94 101 LYS A N 1
ATOM 871 C CA . LYS A 1 101 ? 8.861 -1.642 -11.240 1.00 96.94 101 LYS A CA 1
ATOM 872 C C . LYS A 1 101 ? 10.181 -2.268 -11.647 1.00 96.94 101 LYS A C 1
ATOM 874 O O . LYS A 1 101 ? 11.071 -1.556 -12.113 1.00 96.94 101 LYS A O 1
ATOM 879 N N . TRP A 1 102 ? 10.259 -3.593 -11.591 1.00 96.31 102 TRP A N 1
ATOM 880 C CA . TRP A 1 102 ? 11.409 -4.284 -12.153 1.00 96.31 102 TRP A CA 1
ATOM 881 C C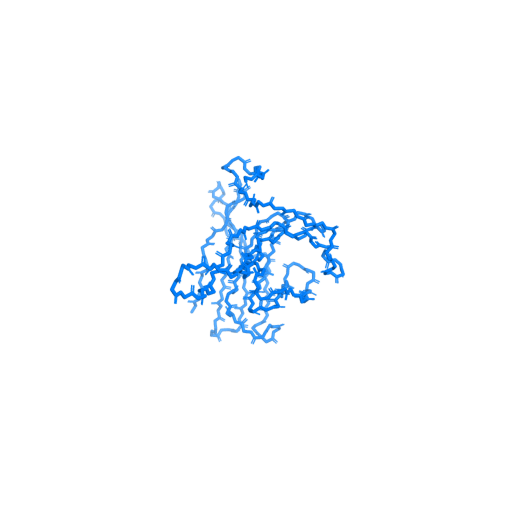 . TRP A 1 102 ? 11.303 -4.352 -13.675 1.00 96.31 102 TRP A C 1
ATOM 883 O O . TRP A 1 102 ? 10.239 -4.619 -14.239 1.00 96.31 102 TRP A O 1
ATOM 893 N N . ILE A 1 103 ? 12.427 -4.130 -14.348 1.00 96.50 103 ILE A N 1
ATOM 894 C CA . ILE A 1 103 ? 12.570 -4.285 -15.790 1.00 96.50 103 ILE A CA 1
ATOM 895 C C . ILE A 1 103 ? 13.680 -5.288 -16.057 1.00 96.50 103 ILE A C 1
ATOM 897 O O . ILE A 1 103 ? 14.796 -5.137 -15.569 1.00 96.50 103 ILE A O 1
ATOM 901 N N . GLU A 1 104 ? 13.380 -6.284 -16.883 1.00 95.38 104 GLU A N 1
ATOM 902 C CA . GLU A 1 104 ? 14.355 -7.228 -17.420 1.00 95.38 104 GLU A CA 1
ATOM 903 C C . GLU A 1 104 ? 14.433 -7.037 -18.934 1.00 95.38 104 GLU A C 1
ATOM 905 O O . GLU A 1 104 ? 13.670 -7.629 -19.696 1.00 95.38 104 GLU A O 1
ATOM 910 N N . GLU A 1 105 ? 15.338 -6.170 -19.386 1.00 94.38 105 GLU A N 1
ATOM 911 C CA . GLU A 1 105 ? 15.482 -5.874 -20.811 1.00 94.38 105 GLU A CA 1
ATOM 912 C C . GLU A 1 105 ? 16.326 -6.965 -21.496 1.00 94.38 105 GLU A C 1
ATOM 914 O O . GLU A 1 105 ? 17.507 -7.124 -21.159 1.00 94.38 105 GLU A O 1
ATOM 919 N N . PRO A 1 106 ? 15.758 -7.747 -22.436 1.00 94.12 106 PRO A N 1
ATOM 920 C CA . PRO A 1 106 ? 16.490 -8.820 -23.091 1.00 94.12 106 PRO A CA 1
ATOM 921 C C . PRO A 1 106 ? 17.547 -8.262 -24.047 1.00 94.12 106 PRO A C 1
ATOM 923 O O . PRO A 1 106 ? 17.276 -7.372 -24.852 1.00 94.12 106 PRO A O 1
ATOM 926 N N . TYR A 1 107 ? 18.740 -8.849 -24.030 1.00 93.69 107 TYR A N 1
ATOM 927 C CA . TYR A 1 107 ? 19.779 -8.595 -25.021 1.00 93.69 107 TYR A CA 1
ATOM 928 C C . TYR A 1 107 ? 20.486 -9.890 -25.421 1.00 93.69 107 TYR A C 1
ATOM 930 O O . TYR A 1 107 ? 20.681 -10.803 -24.617 1.00 93.69 107 TYR A O 1
ATOM 938 N N . PHE A 1 108 ? 20.893 -9.968 -26.686 1.00 91.25 108 PHE A N 1
ATOM 939 C CA . PHE A 1 108 ? 21.669 -11.096 -27.187 1.00 91.25 108 PHE A CA 1
ATOM 940 C C . PHE A 1 108 ? 23.156 -10.829 -26.982 1.00 91.25 108 PHE A C 1
ATOM 942 O O . PHE A 1 108 ? 23.709 -9.845 -27.475 1.00 91.25 108 PHE A O 1
ATOM 949 N N . TYR A 1 109 ? 23.808 -11.719 -26.246 1.00 86.69 109 TYR A N 1
ATOM 950 C CA . TYR A 1 109 ? 25.249 -11.735 -26.086 1.00 86.69 109 TYR A CA 1
ATOM 951 C C . TYR A 1 109 ? 25.841 -12.734 -27.077 1.00 86.69 109 TYR A C 1
ATOM 953 O O . TYR A 1 109 ? 25.675 -13.945 -26.926 1.00 86.69 109 TYR A O 1
ATOM 961 N N . ASN A 1 110 ? 26.533 -12.217 -28.090 1.00 85.69 110 ASN A N 1
ATOM 962 C CA . ASN A 1 110 ? 27.260 -13.045 -29.043 1.00 85.69 110 ASN A CA 1
ATOM 963 C C . ASN A 1 110 ? 28.634 -13.369 -28.459 1.00 85.69 110 ASN A C 1
ATOM 965 O O . ASN A 1 110 ? 29.489 -12.489 -28.340 1.00 85.69 110 ASN A O 1
ATOM 969 N N . SER A 1 111 ? 28.840 -14.631 -28.102 1.00 78.06 111 SER A N 1
ATOM 970 C CA . SER A 1 111 ? 30.181 -15.182 -27.930 1.00 78.06 111 SER A CA 1
ATOM 971 C C . SER A 1 111 ? 30.661 -15.768 -29.261 1.00 78.06 111 SER A C 1
ATOM 973 O O . SER A 1 111 ? 29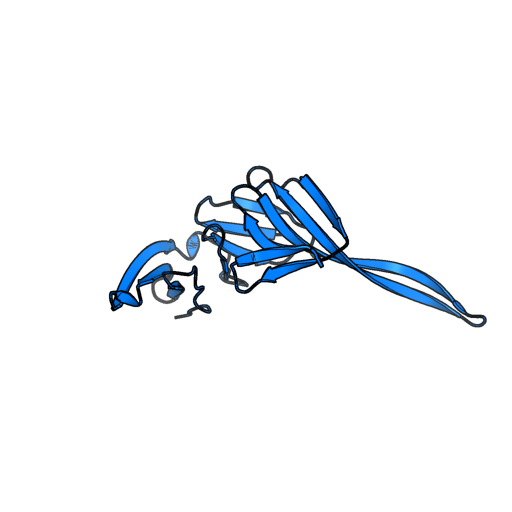.872 -15.955 -30.186 1.00 78.06 111 SER A O 1
ATOM 975 N N . SER A 1 112 ? 31.953 -16.073 -29.369 1.00 78.75 112 SER A N 1
ATOM 976 C CA . SER A 1 112 ? 32.533 -16.686 -30.571 1.00 78.75 112 SER A CA 1
ATOM 977 C C . SER A 1 112 ? 31.915 -18.048 -30.934 1.00 78.75 112 SER A C 1
ATOM 979 O O . SER A 1 112 ? 32.095 -18.502 -32.060 1.00 78.75 112 SER A O 1
ATOM 981 N N . GLU A 1 113 ? 31.214 -18.697 -29.997 1.00 83.06 113 GLU A N 1
ATOM 982 C CA . GLU A 1 113 ? 30.730 -20.081 -30.112 1.00 83.06 113 GLU A CA 1
ATOM 983 C C . GLU A 1 113 ? 29.200 -20.212 -29.973 1.00 83.06 113 GLU A C 1
ATOM 985 O O . GLU A 1 113 ? 28.626 -21.173 -30.479 1.00 83.06 113 GLU A O 1
ATOM 990 N N . GLU A 1 114 ? 28.519 -19.245 -29.345 1.00 89.06 114 GLU A N 1
ATOM 991 C CA . GLU A 1 114 ? 27.075 -19.304 -29.071 1.00 89.06 114 GLU A CA 1
ATOM 992 C C . GLU A 1 114 ? 26.435 -17.907 -28.942 1.00 89.06 114 GLU A C 1
ATOM 994 O O . GLU A 1 114 ? 27.056 -16.959 -28.443 1.00 89.06 114 GLU A O 1
ATOM 999 N N . VAL A 1 115 ? 25.164 -17.802 -29.349 1.00 87.31 115 VAL A N 1
ATOM 1000 C CA . VAL A 1 115 ? 24.287 -16.650 -29.084 1.00 87.31 115 VAL A CA 1
ATOM 1001 C C . VAL A 1 115 ? 23.484 -16.926 -27.812 1.00 87.31 115 VAL A C 1
ATOM 1003 O O . VAL A 1 115 ? 22.625 -17.803 -27.803 1.00 87.31 115 VAL A O 1
ATOM 1006 N N . ILE A 1 116 ? 23.737 -16.162 -26.746 1.00 91.31 116 ILE A N 1
ATOM 1007 C CA . ILE A 1 116 ? 23.102 -16.348 -25.432 1.00 91.31 116 ILE A CA 1
ATOM 1008 C C . ILE A 1 116 ? 22.130 -15.194 -25.165 1.00 91.31 116 ILE A C 1
ATOM 1010 O O . ILE A 1 116 ? 22.521 -14.027 -25.234 1.00 91.31 116 ILE A O 1
ATOM 1014 N N . LEU A 1 117 ? 20.879 -15.503 -24.813 1.00 91.75 117 LEU A N 1
ATOM 1015 C CA . LEU A 1 117 ? 19.928 -14.504 -24.316 1.00 91.75 117 LEU A CA 1
ATOM 1016 C C . LEU A 1 117 ? 20.280 -14.134 -22.867 1.00 91.75 117 LEU A C 1
ATOM 1018 O O . LEU A 1 117 ? 20.339 -15.001 -21.995 1.00 91.75 117 LEU A O 1
ATOM 1022 N N . LYS A 1 118 ? 20.523 -12.849 -22.615 1.00 94.06 118 LYS A N 1
ATOM 1023 C CA . LYS A 1 118 ? 20.762 -12.276 -21.285 1.00 94.06 118 LYS A CA 1
ATOM 1024 C C . LYS A 1 118 ? 19.764 -11.156 -21.012 1.00 94.06 118 LYS A C 1
ATOM 1026 O O . LYS A 1 118 ? 19.098 -10.682 -21.926 1.00 94.06 118 LYS A O 1
ATOM 1031 N N . TYR A 1 119 ? 19.695 -10.721 -19.759 1.00 94.00 119 TYR A N 1
ATOM 1032 C CA . TYR A 1 119 ? 18.806 -9.647 -19.329 1.00 94.00 119 TYR A CA 1
ATOM 1033 C C . TYR A 1 119 ? 19.597 -8.552 -18.626 1.00 94.00 119 TYR A C 1
ATOM 1035 O O . TYR A 1 119 ? 20.485 -8.829 -17.814 1.00 94.00 119 TYR A O 1
ATOM 1043 N N . HIS A 1 120 ? 19.308 -7.304 -18.976 1.00 94.00 120 HIS A N 1
ATOM 1044 C CA . HIS A 1 120 ? 19.752 -6.142 -18.229 1.00 94.00 120 HIS A CA 1
ATOM 1045 C C . HIS A 1 120 ? 18.646 -5.772 -17.242 1.00 94.00 120 HIS A C 1
ATOM 1047 O O . HIS A 1 120 ? 17.600 -5.261 -17.638 1.00 94.00 120 HIS A O 1
ATOM 1053 N N . TYR A 1 121 ? 18.876 -6.087 -15.968 1.00 95.00 121 TYR A N 1
ATOM 1054 C CA . TYR A 1 121 ? 17.942 -5.779 -14.894 1.00 95.00 121 TYR A CA 1
ATOM 1055 C C . TYR A 1 121 ? 18.148 -4.353 -14.383 1.00 95.00 121 TYR A C 1
ATOM 1057 O O . TYR A 1 121 ? 19.281 -3.956 -14.091 1.00 95.00 121 TYR A O 1
ATOM 1065 N N . TYR A 1 122 ? 17.057 -3.607 -14.240 1.00 95.00 122 TYR A N 1
ATOM 1066 C CA . TYR A 1 122 ? 17.030 -2.335 -13.526 1.00 95.00 122 TYR A CA 1
ATOM 1067 C C . TYR A 1 122 ? 15.633 -2.056 -12.961 1.00 95.00 122 TYR A C 1
ATOM 1069 O O . TYR A 1 122 ? 14.645 -2.637 -13.402 1.00 95.00 122 TYR A O 1
ATOM 1077 N N . GLU A 1 123 ? 15.557 -1.149 -11.992 1.00 96.31 123 GLU A N 1
ATOM 1078 C CA . GLU A 1 123 ? 14.299 -0.705 -11.388 1.00 96.31 123 GLU A CA 1
ATOM 1079 C C . GLU A 1 123 ? 13.868 0.650 -11.954 1.00 96.31 123 GLU A C 1
ATOM 1081 O O . GLU A 1 123 ? 14.689 1.502 -12.324 1.00 96.31 123 GLU A O 1
ATOM 1086 N N . GLU A 1 124 ? 12.560 0.851 -12.006 1.00 97.12 124 GLU A N 1
ATOM 1087 C CA . GLU A 1 124 ? 11.930 2.128 -12.289 1.00 97.12 124 GLU A CA 1
ATOM 1088 C C . GLU A 1 124 ? 10.931 2.482 -11.195 1.00 97.12 124 GLU A C 1
ATOM 1090 O O . GLU A 1 124 ? 10.280 1.632 -10.591 1.00 97.12 124 GLU A O 1
ATOM 1095 N N . VAL A 1 125 ? 10.753 3.777 -11.004 1.00 97.75 125 VAL A N 1
ATOM 1096 C CA . VAL A 1 125 ? 9.650 4.337 -10.245 1.00 97.75 125 VAL A CA 1
ATOM 1097 C C . VAL A 1 125 ? 8.549 4.694 -11.225 1.00 97.75 125 VAL A C 1
ATOM 1099 O O . VAL A 1 125 ? 8.790 5.424 -12.190 1.00 97.75 125 VAL A O 1
ATOM 1102 N N . VAL A 1 126 ? 7.334 4.224 -10.955 1.00 98.06 126 VAL A N 1
ATOM 1103 C CA . VAL A 1 126 ? 6.126 4.618 -11.687 1.00 98.06 126 VAL A CA 1
ATOM 1104 C C . VAL A 1 126 ? 5.228 5.404 -10.744 1.00 98.06 126 VAL A C 1
ATOM 1106 O O . VAL A 1 126 ? 4.919 4.946 -9.645 1.00 98.06 126 VAL A O 1
ATOM 1109 N N . ILE A 1 127 ? 4.798 6.590 -11.172 1.00 97.81 127 ILE A N 1
ATOM 1110 C CA . ILE A 1 127 ? 3.838 7.413 -10.434 1.00 97.81 127 ILE A CA 1
ATOM 1111 C C . ILE A 1 127 ? 2.526 7.411 -11.207 1.00 97.81 127 ILE A C 1
ATOM 1113 O O . ILE A 1 127 ? 2.499 7.805 -12.375 1.00 97.81 127 ILE A O 1
ATOM 1117 N N . ARG A 1 128 ? 1.434 6.995 -10.565 1.00 97.94 128 ARG A N 1
ATOM 1118 C CA . ARG A 1 128 ? 0.082 6.988 -11.140 1.00 97.94 128 ARG A CA 1
ATOM 1119 C C . ARG A 1 128 ? -0.842 7.930 -10.383 1.00 97.94 128 ARG A C 1
ATOM 1121 O O . ARG A 1 128 ? -0.721 8.086 -9.174 1.00 97.94 128 ARG A O 1
ATOM 1128 N N . GLU A 1 129 ? -1.794 8.530 -11.082 1.00 97.12 129 GLU A N 1
ATOM 1129 C CA . GLU A 1 129 ? -2.873 9.288 -10.442 1.00 97.12 129 GLU A CA 1
ATOM 1130 C C . GLU A 1 129 ? -3.903 8.319 -9.841 1.00 97.12 129 GLU A C 1
ATOM 1132 O O . GLU A 1 129 ? -4.420 7.455 -10.545 1.00 97.12 129 GLU A O 1
ATOM 1137 N N . LEU A 1 130 ? -4.282 8.493 -8.575 1.00 95.81 130 LEU A N 1
ATOM 1138 C CA . LEU A 1 130 ? -5.281 7.664 -7.893 1.00 95.81 130 LEU A CA 1
ATOM 1139 C C . LEU A 1 130 ? -6.628 7.638 -8.624 1.00 95.81 130 LEU A C 1
ATOM 1141 O O . LEU A 1 130 ? -7.267 6.591 -8.761 1.00 95.81 130 LEU A O 1
ATOM 1145 N N . LYS A 1 131 ? -7.080 8.803 -9.094 1.00 94.62 131 LYS A N 1
ATOM 1146 C CA . LYS A 1 131 ? -8.410 8.962 -9.683 1.00 94.62 131 LYS A CA 1
ATOM 1147 C C . LYS A 1 131 ? -8.592 8.123 -10.944 1.00 94.62 131 LYS A C 1
ATOM 1149 O O . LYS A 1 131 ? -9.663 7.539 -11.136 1.00 94.62 131 LYS A O 1
ATOM 1154 N N . THR A 1 132 ? -7.585 8.075 -11.807 1.00 95.56 132 THR A N 1
ATOM 1155 C CA . THR A 1 132 ? -7.676 7.410 -13.114 1.00 95.56 132 THR A CA 1
ATOM 1156 C C . THR A 1 132 ? -6.868 6.121 -13.192 1.00 95.56 132 THR A C 1
ATOM 1158 O O . THR A 1 132 ? -7.208 5.261 -13.993 1.00 95.56 132 THR A O 1
ATOM 1161 N N . GLY A 1 133 ? -5.838 5.963 -12.359 1.00 96.06 133 GLY A N 1
ATOM 1162 C CA . GLY A 1 133 ? -4.835 4.906 -12.477 1.00 96.06 133 GLY A CA 1
ATOM 1163 C C . GLY A 1 133 ? -3.788 5.172 -13.565 1.00 96.06 133 GLY A C 1
ATOM 1164 O O . GLY A 1 133 ? -2.886 4.356 -13.755 1.00 96.06 133 GLY A O 1
ATOM 1165 N N . ASN A 1 134 ? -3.883 6.300 -14.280 1.00 97.88 134 ASN A N 1
ATOM 1166 C CA . ASN A 1 134 ? -2.978 6.628 -15.376 1.00 97.88 134 ASN A CA 1
ATOM 1167 C C . ASN A 1 134 ? -1.583 6.970 -14.860 1.00 97.88 134 ASN A C 1
ATOM 1169 O O . ASN A 1 134 ? -1.439 7.655 -13.846 1.00 97.88 134 ASN A O 1
ATOM 1173 N N . ILE A 1 135 ? -0.561 6.548 -15.604 1.00 98.38 135 ILE A N 1
ATOM 1174 C CA . ILE A 1 135 ? 0.831 6.922 -15.345 1.00 98.38 135 ILE A CA 1
ATOM 1175 C C . ILE A 1 135 ? 0.992 8.428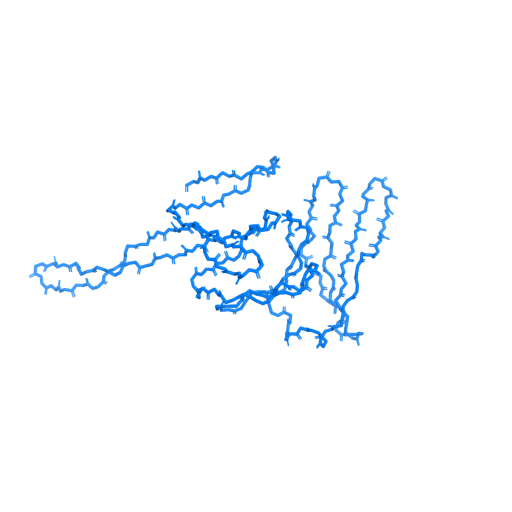 -15.582 1.00 98.38 135 ILE A C 1
ATOM 1177 O O . ILE A 1 135 ? 0.722 8.922 -16.676 1.00 98.38 135 ILE A O 1
ATOM 1181 N N . LYS A 1 136 ? 1.446 9.142 -14.551 1.00 97.81 136 LYS A N 1
ATOM 1182 C CA . 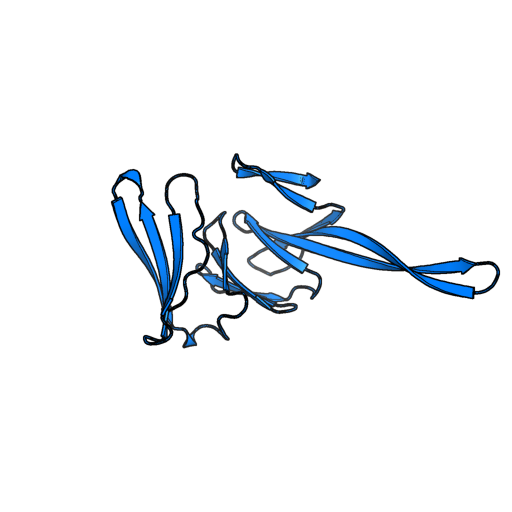LYS A 1 136 ? 1.866 10.545 -14.616 1.00 97.81 136 LYS A CA 1
ATOM 1183 C C . LYS A 1 136 ? 3.328 10.648 -15.028 1.00 97.81 136 LYS A C 1
ATOM 1185 O O . LYS A 1 136 ? 3.666 11.415 -15.922 1.00 97.81 136 LYS A O 1
ATOM 1190 N N . GLU A 1 137 ? 4.183 9.871 -14.368 1.00 97.44 137 GLU A N 1
ATOM 1191 C CA . GLU A 1 137 ? 5.635 9.940 -14.518 1.00 97.44 137 GLU A CA 1
ATOM 1192 C C . GLU A 1 137 ? 6.261 8.551 -14.393 1.00 97.44 137 GLU A C 1
ATOM 1194 O O . GLU A 1 137 ? 5.741 7.676 -13.695 1.00 97.44 137 GLU A O 1
ATOM 1199 N N . LYS A 1 138 ? 7.399 8.367 -15.069 1.00 97.00 138 LYS A N 1
ATOM 1200 C CA . LYS A 1 138 ? 8.250 7.187 -14.926 1.00 97.00 138 LYS A CA 1
ATOM 1201 C C . LYS A 1 138 ? 9.718 7.577 -15.033 1.00 97.00 138 LYS A C 1
ATOM 1203 O O . LYS A 1 138 ? 10.086 8.313 -15.949 1.00 97.00 138 LYS A O 1
ATOM 1208 N N . PHE A 1 139 ? 10.553 7.064 -14.139 1.00 96.00 139 PHE A N 1
ATOM 1209 C CA . PHE A 1 139 ? 11.999 7.292 -14.170 1.00 96.00 139 PHE A CA 1
ATOM 1210 C C . PHE A 1 139 ? 12.770 6.107 -13.587 1.00 96.00 139 PHE A C 1
ATOM 1212 O O . PHE A 1 139 ? 12.229 5.335 -12.804 1.00 96.00 139 PHE A O 1
ATOM 1219 N N . LYS A 1 140 ? 14.036 5.948 -13.991 1.00 95.69 140 LYS A N 1
ATOM 1220 C CA . LYS A 1 140 ? 14.915 4.884 -13.481 1.00 95.69 140 LYS A CA 1
ATOM 1221 C C . LYS A 1 140 ? 15.323 5.156 -12.034 1.00 95.69 140 LYS A C 1
ATOM 1223 O O . LYS A 1 140 ? 15.548 6.311 -11.676 1.00 95.69 140 LYS A O 1
ATOM 1228 N N . GLY A 1 141 ? 15.480 4.088 -11.261 1.00 93.69 141 GLY A N 1
ATOM 1229 C CA . GLY A 1 141 ? 15.878 4.127 -9.857 1.00 93.69 141 GLY A CA 1
ATOM 1230 C C . GLY A 1 141 ? 14.825 3.513 -8.944 1.00 93.69 141 GLY A C 1
ATOM 1231 O O . GLY A 1 141 ? 13.830 2.948 -9.400 1.00 93.69 141 GLY A O 1
ATOM 1232 N N . THR A 1 142 ? 15.053 3.642 -7.643 1.00 90.62 142 THR A N 1
ATOM 1233 C CA . THR A 1 142 ? 14.139 3.165 -6.596 1.00 90.62 142 THR A CA 1
ATOM 1234 C C . THR A 1 142 ? 13.795 4.287 -5.626 1.00 90.62 142 THR A C 1
ATOM 1236 O O . THR A 1 142 ? 14.527 5.269 -5.522 1.00 90.62 142 THR A O 1
ATOM 1239 N N . ILE A 1 143 ? 12.674 4.164 -4.911 1.00 91.06 143 ILE A N 1
ATOM 1240 C CA . ILE A 1 143 ? 12.365 5.066 -3.798 1.00 91.06 143 ILE A CA 1
ATOM 1241 C C . ILE A 1 143 ? 12.558 4.325 -2.488 1.00 91.06 143 ILE A C 1
ATOM 1243 O O . ILE A 1 143 ? 11.976 3.265 -2.275 1.00 91.06 143 ILE A O 1
ATOM 1247 N N . GLU A 1 144 ? 13.266 4.955 -1.561 1.00 89.31 144 GLU A N 1
ATOM 1248 C CA . GLU A 1 144 ? 13.408 4.470 -0.196 1.00 89.31 144 GLU A CA 1
ATOM 1249 C C . GLU A 1 144 ? 12.785 5.443 0.807 1.00 89.31 144 GLU A C 1
ATOM 1251 O O . GLU A 1 144 ? 12.941 6.663 0.707 1.00 89.31 144 GLU A O 1
ATOM 1256 N N . ARG A 1 145 ? 12.065 4.900 1.797 1.00 86.44 145 ARG A N 1
ATOM 1257 C CA . ARG A 1 145 ? 11.512 5.676 2.910 1.00 86.44 145 ARG A CA 1
ATOM 1258 C C . ARG A 1 145 ? 12.531 5.700 4.041 1.00 86.44 145 ARG A C 1
ATOM 1260 O O . ARG A 1 145 ? 12.833 4.672 4.639 1.00 86.44 145 ARG A O 1
ATOM 1267 N N . MET A 1 146 ? 13.018 6.887 4.364 1.00 87.75 146 MET A N 1
ATOM 1268 C CA . MET A 1 146 ? 13.981 7.100 5.437 1.00 87.75 146 MET A CA 1
ATOM 1269 C C . MET A 1 146 ? 13.315 7.063 6.822 1.00 87.75 146 MET A C 1
ATOM 1271 O O . MET A 1 146 ? 12.116 7.337 6.937 1.00 87.75 146 MET A O 1
ATOM 1275 N N . PRO A 1 147 ? 14.076 6.813 7.909 1.00 82.50 147 PRO A N 1
ATOM 1276 C CA . PRO A 1 147 ? 13.534 6.761 9.274 1.00 82.50 147 PRO A CA 1
ATOM 1277 C C . PRO A 1 147 ? 12.806 8.034 9.728 1.00 82.50 147 PRO A C 1
ATOM 1279 O O . PRO A 1 147 ? 11.910 7.972 10.563 1.00 82.50 147 PRO A O 1
ATOM 1282 N N . ASN A 1 148 ? 13.170 9.190 9.170 1.00 82.19 148 ASN A N 1
ATOM 1283 C CA . ASN A 1 148 ? 12.514 10.474 9.434 1.00 82.19 148 ASN A CA 1
ATOM 1284 C C . ASN A 1 148 ? 11.220 10.687 8.616 1.00 82.19 148 ASN A C 1
ATOM 1286 O O . ASN A 1 148 ? 10.646 11.771 8.665 1.00 82.19 148 ASN A O 1
ATOM 1290 N N . GLY A 1 149 ? 10.788 9.694 7.834 1.00 80.00 149 GLY A N 1
ATOM 1291 C CA . GLY A 1 149 ? 9.586 9.740 7.004 1.00 80.00 149 GLY A CA 1
ATOM 1292 C C . GLY A 1 149 ? 9.764 10.371 5.620 1.00 80.00 149 GLY A C 1
ATOM 1293 O O . GLY A 1 149 ? 8.801 10.385 4.858 1.00 80.00 149 GLY A O 1
ATOM 1294 N N . THR A 1 150 ? 10.958 10.865 5.274 1.00 86.06 150 THR A N 1
ATOM 1295 C CA . THR A 1 150 ? 11.245 11.404 3.930 1.00 86.06 150 THR A CA 1
ATOM 1296 C C . THR A 1 150 ? 11.468 10.292 2.906 1.00 86.06 150 THR A C 1
ATOM 1298 O O . THR A 1 150 ? 11.877 9.190 3.265 1.00 86.06 150 THR A O 1
ATOM 1301 N N . PHE A 1 151 ? 11.214 10.582 1.629 1.00 86.88 151 PHE A N 1
ATOM 1302 C CA . PHE A 1 151 ? 11.404 9.648 0.517 1.00 86.88 151 PHE A CA 1
ATOM 1303 C C . PHE A 1 151 ? 12.559 10.113 -0.365 1.00 86.88 151 PHE A C 1
ATOM 1305 O O . PHE A 1 151 ? 12.636 11.295 -0.702 1.00 86.88 151 PHE A O 1
ATOM 1312 N N . TRP A 1 152 ? 13.466 9.196 -0.694 1.00 88.94 152 TRP A N 1
ATOM 1313 C CA . TRP A 1 152 ? 14.684 9.479 -1.452 1.00 88.94 152 TRP A CA 1
ATOM 1314 C C . TRP A 1 152 ? 14.707 8.627 -2.711 1.00 88.94 152 TRP A C 1
ATOM 1316 O O . TRP A 1 152 ? 14.385 7.444 -2.649 1.00 88.94 152 TRP A O 1
ATOM 1326 N N . LEU A 1 153 ? 15.094 9.241 -3.830 1.00 89.38 153 LEU A N 1
ATOM 1327 C CA . LEU A 1 153 ? 15.425 8.524 -5.056 1.00 89.38 153 LEU A CA 1
ATOM 1328 C C . LEU A 1 153 ? 16.864 8.010 -4.948 1.00 89.38 153 LEU A C 1
ATOM 1330 O O . LEU A 1 153 ? 17.771 8.803 -4.675 1.00 89.38 153 LEU A O 1
ATOM 1334 N N . VAL A 1 154 ? 17.041 6.706 -5.155 1.00 83.38 154 VAL A N 1
ATOM 1335 C CA . VAL A 1 154 ? 18.323 5.987 -5.120 1.00 83.38 154 VAL A CA 1
ATOM 1336 C C . VAL A 1 154 ? 18.620 5.390 -6.488 1.00 83.38 154 VAL A C 1
ATOM 1338 O O . VAL A 1 154 ? 17.686 4.798 -7.089 1.00 83.38 154 VAL A O 1
#

Foldseek 3Di:
DDKDPWDDPPFWTWIWDADVVVQKIWIWTQGPVVRDIGTDDIDGVVQDPHCAQFDFDPLPTWTWHDDAQWIATCPDPGDIAGHHSQWDFDHDNVQKTKTKGKDWQWDWDDDPVDTDIGTDIFIKIWIAGNVHNDTPDIDTADWDQDPVRDIDGD

Radius of gyration: 19.15 Å; chains: 1; bounding box: 50×32×57 Å

pLDDT: mean 94.26, std 4.24, range [78.06, 98.38]